Protein AF-A0A9D8UK33-F1 (afdb_monomer)

Sequence (96 aa):
MHNVRVQFTIPNVDKVANLDVYVNGEKRNLRFRVETFEWDDENGSSENLVSLLRYRILNYDSEWELYHIGTPYEGSIPVTFRHKNSGEDSDSVKEE

Solvent-accessible surface area (backbone atoms only — not comparable to full-atom values): 6138 Å² total; per-residue (Å²): 136,87,84,86,84,85,87,80,85,78,81,90,65,91,47,68,48,78,44,84,45,72,60,96,82,44,65,29,46,39,38,38,34,61,47,76,39,87,38,57,85,88,87,45,61,69,67,57,56,52,51,51,51,50,51,53,61,73,72,41,65,86,62,46,41,90,69,46,76,57,72,71,54,96,55,23,28,42,36,33,31,30,38,68,66,43,57,72,65,86,84,81,78,80,84,127

pLDDT: mean 77.83, std 13.84, range [39.41, 92.69]

Radius of gyration: 16.87 Å; Cα contacts (8 Å, |Δi|>4): 122; chains: 1; bounding box: 48×30×42 Å

Nearest PDB structures (foldseek):
  2vz6-assembly2_B  TM=4.211E-01  e=1.011E-01  Homo sapiens
  4yc6-assembly4_G  TM=3.624E-01  e=3.915E-01  Homo sapiens
  8btr-assembly1_Sb  TM=3.713E-01  e=7.054E-01  Giardia lamblia ATCC 50803
  4cfm-assembly2_C  TM=2.849E-01  e=4.954E-01  Homo sapiens
  4v7e-assembly1_BY  TM=3.020E-01  e=1.348E+00  Triticum aestivum

Mean predicted aligned error: 9.14 Å

Structure (mmCIF, N/CA/C/O backbone):
data_AF-A0A9D8UK33-F1
#
_entry.id   AF-A0A9D8UK33-F1
#
loop_
_atom_site.group_PDB
_atom_site.id
_atom_site.type_symbol
_atom_site.label_atom_id
_atom_site.label_alt_id
_atom_site.label_comp_id
_atom_site.label_asym_id
_atom_site.label_entity_id
_atom_site.label_seq_id
_atom_site.pdbx_PDB_ins_code
_atom_site.Cartn_x
_atom_site.Cartn_y
_atom_site.Cartn_z
_atom_site.occupancy
_atom_site.B_iso_or_equiv
_atom_site.auth_seq_id
_atom_site.auth_comp_id
_atom_site.auth_asym_id
_atom_site.auth_atom_id
_atom_site.pdbx_PDB_model_num
ATOM 1 N N . MET A 1 1 ? 7.125 5.408 26.141 1.00 49.19 1 MET A N 1
ATOM 2 C CA . MET A 1 1 ? 6.091 4.895 25.217 1.00 49.19 1 MET A CA 1
ATOM 3 C C . MET A 1 1 ? 6.657 3.669 24.528 1.00 49.19 1 MET A C 1
ATOM 5 O O . MET A 1 1 ? 7.720 3.779 23.934 1.00 49.19 1 MET A O 1
ATOM 9 N N . HIS A 1 2 ? 6.020 2.507 24.676 1.00 70.94 2 HIS A N 1
ATOM 10 C CA . HIS A 1 2 ? 6.432 1.295 23.966 1.00 70.94 2 HIS A CA 1
ATOM 11 C C . HIS A 1 2 ? 5.633 1.218 22.669 1.00 70.94 2 HIS A C 1
ATOM 13 O O . HIS A 1 2 ? 4.406 1.191 22.706 1.00 70.94 2 HIS A O 1
ATOM 19 N N . ASN A 1 3 ? 6.322 1.215 21.533 1.00 70.06 3 ASN A N 1
ATOM 20 C CA . ASN A 1 3 ? 5.676 1.056 20.238 1.00 70.06 3 ASN A CA 1
ATOM 21 C C . ASN A 1 3 ? 5.501 -0.440 19.970 1.00 70.06 3 ASN A C 1
ATOM 23 O O . AS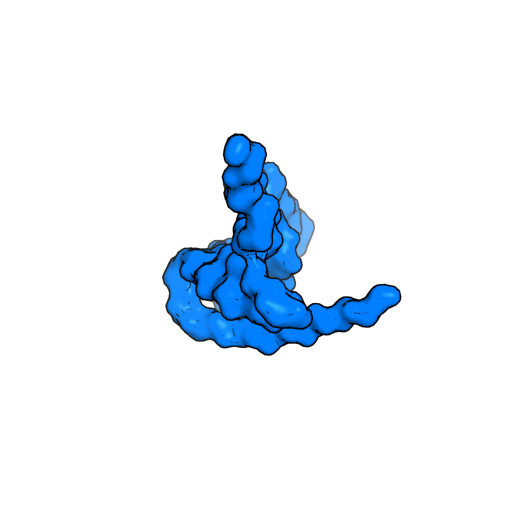N A 1 3 ? 6.484 -1.179 19.951 1.00 70.06 3 ASN A O 1
ATOM 27 N N . VAL A 1 4 ? 4.263 -0.884 19.753 1.00 68.81 4 VAL A N 1
ATOM 28 C CA . VAL A 1 4 ? 3.978 -2.249 19.297 1.00 68.81 4 VAL A CA 1
ATOM 29 C C . VAL A 1 4 ? 3.967 -2.237 17.773 1.00 68.81 4 VAL A C 1
ATOM 31 O O . VAL A 1 4 ? 3.183 -1.514 17.161 1.00 68.81 4 VAL A O 1
ATOM 34 N N . ARG A 1 5 ? 4.856 -3.016 17.151 1.00 70.81 5 ARG A N 1
ATOM 35 C CA . ARG A 1 5 ? 4.887 -3.204 15.697 1.00 70.81 5 ARG A CA 1
ATOM 36 C C . ARG A 1 5 ? 4.313 -4.576 15.371 1.00 70.81 5 ARG A C 1
ATOM 38 O O . ARG A 1 5 ? 4.894 -5.587 15.750 1.00 70.81 5 ARG A O 1
ATOM 45 N N . VAL A 1 6 ? 3.193 -4.595 14.658 1.00 71.69 6 VAL A N 1
AT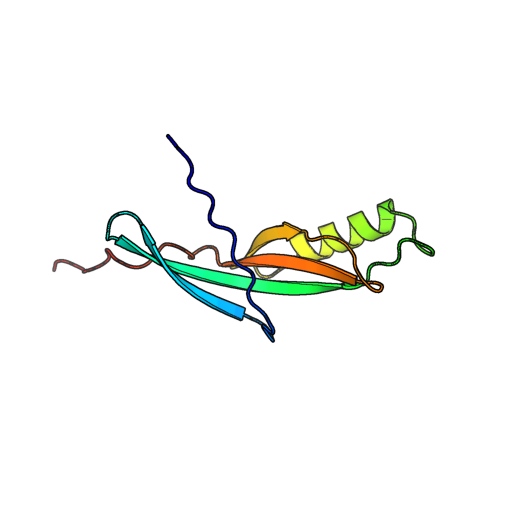OM 46 C CA . VAL A 1 6 ? 2.594 -5.820 14.121 1.00 71.69 6 VAL A CA 1
ATOM 47 C C . VAL A 1 6 ? 2.872 -5.848 12.624 1.00 71.69 6 VAL A C 1
ATOM 49 O O . VAL A 1 6 ? 2.509 -4.912 11.916 1.00 71.69 6 VAL A O 1
ATOM 52 N N . GLN A 1 7 ? 3.547 -6.896 12.154 1.00 71.81 7 GLN A N 1
ATOM 53 C CA . GLN A 1 7 ? 3.767 -7.141 10.732 1.00 71.81 7 GLN A CA 1
ATOM 54 C C . GLN A 1 7 ? 2.824 -8.253 10.282 1.00 71.81 7 GLN A C 1
ATOM 56 O O . GLN A 1 7 ? 2.773 -9.315 10.897 1.00 71.81 7 GLN A O 1
ATOM 61 N N . PHE A 1 8 ? 2.090 -8.008 9.207 1.00 72.50 8 PHE A N 1
ATOM 62 C CA . PHE A 1 8 ? 1.236 -8.995 8.566 1.00 72.50 8 PHE A CA 1
ATOM 63 C C . PHE A 1 8 ? 1.435 -8.898 7.057 1.00 72.50 8 PHE A C 1
ATOM 65 O O . PHE A 1 8 ? 1.584 -7.809 6.503 1.00 72.50 8 PHE A O 1
ATOM 72 N N . THR A 1 9 ? 1.453 -10.050 6.399 1.00 70.69 9 THR A N 1
ATOM 73 C CA . THR A 1 9 ? 1.483 -10.138 4.941 1.00 70.69 9 THR A CA 1
ATOM 74 C C . THR A 1 9 ? 0.050 -10.240 4.455 1.00 70.69 9 THR A C 1
ATOM 76 O O . THR A 1 9 ? -0.682 -11.120 4.906 1.00 70.69 9 THR A O 1
ATOM 79 N N . ILE A 1 10 ? -0.346 -9.365 3.533 1.00 69.12 10 ILE A N 1
ATOM 80 C CA . ILE A 1 10 ? -1.645 -9.468 2.868 1.00 69.12 10 ILE A CA 1
ATOM 81 C C . ILE A 1 10 ? -1.405 -10.061 1.475 1.00 69.12 10 ILE A C 1
ATOM 83 O O . ILE A 1 10 ? -0.890 -9.354 0.607 1.00 69.12 10 ILE A O 1
ATOM 87 N N . PRO A 1 11 ? -1.700 -11.353 1.252 1.00 63.84 11 PRO A N 1
ATOM 88 C CA . PRO A 1 11 ? -1.546 -11.948 -0.067 1.00 63.84 11 PRO A CA 1
ATOM 89 C C . PRO A 1 11 ? -2.629 -11.419 -1.018 1.00 63.84 11 PRO A C 1
ATOM 91 O O . PRO A 1 11 ? -3.783 -11.278 -0.621 1.00 63.84 11 PRO A O 1
ATOM 94 N N . ASN A 1 12 ? -2.261 -11.195 -2.283 1.00 63.62 12 ASN A N 1
ATOM 95 C CA . ASN A 1 12 ? -3.188 -10.929 -3.393 1.00 63.62 12 ASN A CA 1
ATOM 96 C C . ASN A 1 12 ? -4.106 -9.704 -3.200 1.00 63.62 12 ASN A C 1
ATOM 98 O O . ASN A 1 12 ? -5.323 -9.797 -3.353 1.00 63.62 12 ASN A O 1
ATOM 102 N N . VAL A 1 13 ? -3.540 -8.545 -2.854 1.00 67.50 13 VAL A N 1
ATOM 103 C CA . VAL A 1 13 ? -4.295 -7.282 -2.816 1.00 67.50 13 VAL A CA 1
ATOM 104 C C . VAL A 1 13 ? -4.261 -6.641 -4.196 1.00 67.50 13 VAL A C 1
ATOM 106 O O . VAL A 1 13 ? -3.226 -6.122 -4.598 1.00 67.50 13 VAL A O 1
ATOM 109 N N . ASP A 1 14 ? -5.399 -6.627 -4.890 1.00 66.38 14 ASP A N 1
ATOM 110 C CA . ASP A 1 14 ? -5.478 -6.020 -6.224 1.00 66.38 14 ASP A CA 1
ATOM 111 C C . ASP A 1 14 ? -5.222 -4.507 -6.197 1.00 66.38 14 ASP A C 1
ATOM 113 O O . ASP A 1 14 ? -4.667 -3.968 -7.151 1.00 66.38 14 ASP A O 1
ATOM 117 N N . LYS A 1 15 ? -5.654 -3.804 -5.132 1.00 74.31 15 LYS A N 1
ATOM 118 C CA . LYS A 1 15 ? -5.471 -2.344 -4.976 1.00 74.31 15 LYS A CA 1
ATOM 119 C C . LYS A 1 15 ? -5.344 -1.899 -3.518 1.00 74.31 15 LYS A C 1
ATOM 121 O O . LYS A 1 15 ? -4.305 -1.394 -3.110 1.00 74.31 15 LYS A O 1
ATOM 126 N N . VAL A 1 16 ? -6.399 -2.064 -2.719 1.00 85.38 16 VAL A N 1
ATOM 127 C CA . VAL A 1 16 ? -6.491 -1.509 -1.355 1.00 85.38 16 VAL A CA 1
ATOM 128 C C . VAL A 1 16 ? -6.844 -2.607 -0.360 1.00 85.38 16 VAL A C 1
ATOM 130 O O . VAL A 1 16 ? -7.742 -3.407 -0.609 1.00 85.38 16 VAL A O 1
ATOM 133 N N . ALA A 1 17 ? -6.172 -2.604 0.786 1.00 87.31 17 ALA A N 1
ATOM 134 C CA . ALA A 1 17 ? -6.489 -3.432 1.935 1.00 87.31 17 ALA A CA 1
ATOM 135 C C . ALA A 1 17 ? -7.020 -2.574 3.088 1.00 87.31 17 ALA A C 1
ATOM 137 O O . ALA A 1 17 ? -6.374 -1.613 3.509 1.00 87.31 17 ALA A O 1
ATOM 138 N N . ASN A 1 18 ? -8.180 -2.955 3.621 1.00 88.44 18 ASN A N 1
ATOM 139 C CA . ASN A 1 18 ? -8.768 -2.352 4.814 1.00 88.44 18 ASN A CA 1
ATOM 140 C C . ASN A 1 18 ? -8.602 -3.321 5.986 1.00 88.44 18 ASN A C 1
ATOM 142 O O . ASN A 1 18 ? -8.943 -4.497 5.864 1.00 88.44 18 ASN A O 1
ATOM 146 N N . LEU 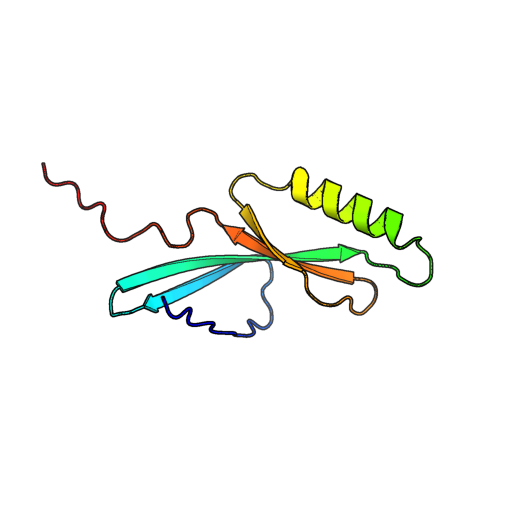A 1 19 ? -8.089 -2.831 7.109 1.00 87.06 19 LEU A N 1
ATOM 147 C CA . LEU A 1 19 ? -7.880 -3.608 8.321 1.00 87.06 19 LEU A CA 1
ATOM 148 C C . LEU A 1 19 ? -8.577 -2.946 9.496 1.00 87.06 19 LEU A C 1
ATOM 150 O O . LEU A 1 19 ? -8.341 -1.779 9.794 1.00 87.06 19 LEU A O 1
ATOM 154 N N . ASP A 1 20 ? -9.373 -3.736 10.202 1.00 90.31 20 ASP A N 1
ATOM 155 C CA . ASP A 1 20 ? -9.902 -3.375 11.506 1.00 90.31 20 ASP A CA 1
ATOM 156 C C . ASP A 1 20 ? -9.005 -3.990 12.578 1.00 90.31 20 ASP A C 1
ATOM 158 O O . ASP A 1 20 ? -8.900 -5.213 12.689 1.00 90.31 20 ASP A O 1
ATOM 162 N N . VAL A 1 21 ? -8.345 -3.143 13.365 1.00 87.38 21 VAL A N 1
ATOM 163 C CA . VAL A 1 21 ? -7.498 -3.577 14.480 1.00 87.38 21 VAL A CA 1
ATOM 164 C C . VAL A 1 21 ? -8.049 -3.043 15.792 1.00 87.38 21 VAL A C 1
ATOM 166 O O . VAL A 1 21 ? -8.566 -1.932 15.851 1.00 87.38 21 VAL A O 1
ATOM 169 N N . TYR A 1 22 ? -7.923 -3.831 16.855 1.00 89.12 22 TYR A N 1
ATOM 170 C CA . TYR A 1 22 ? -8.293 -3.415 18.203 1.00 89.12 22 TYR A CA 1
ATOM 171 C C . TYR A 1 22 ? -7.023 -3.199 19.016 1.00 89.12 22 TYR A C 1
ATOM 173 O O . TYR A 1 22 ? -6.252 -4.135 19.233 1.00 89.12 22 TYR A O 1
ATOM 181 N N . VAL A 1 23 ? -6.800 -1.967 19.466 1.00 86.12 23 VAL A N 1
ATOM 182 C CA . VAL A 1 23 ? -5.660 -1.600 20.312 1.00 86.12 23 VAL A CA 1
ATOM 183 C C . VAL A 1 23 ? -6.220 -1.117 21.640 1.00 86.12 23 VAL A C 1
ATOM 185 O O . VAL A 1 23 ? -6.934 -0.126 21.687 1.00 86.12 23 VAL A O 1
ATOM 188 N N . ASN A 1 24 ? -5.935 -1.844 22.724 1.00 87.88 24 ASN A N 1
ATOM 189 C CA . ASN A 1 24 ? -6.481 -1.562 24.060 1.00 87.88 24 ASN A CA 1
ATOM 190 C C . ASN A 1 24 ? -8.023 -1.492 24.105 1.00 87.88 24 ASN A C 1
ATOM 192 O O . ASN A 1 24 ? -8.590 -0.705 24.855 1.00 87.88 24 ASN A O 1
ATOM 196 N N . GLY A 1 25 ? -8.702 -2.311 23.295 1.00 88.69 25 GLY A N 1
ATOM 197 C CA . GLY A 1 25 ? -10.167 -2.332 23.196 1.00 88.69 25 GLY A CA 1
ATOM 198 C C . GLY A 1 25 ? -10.762 -1.261 22.276 1.00 88.69 25 GLY A C 1
ATOM 199 O O . GLY A 1 25 ? -11.933 -1.362 21.927 1.00 88.69 25 GLY A O 1
ATOM 200 N N . GLU A 1 26 ? -9.965 -0.296 21.817 1.00 88.38 26 GLU A N 1
ATOM 201 C CA . GLU A 1 26 ? -10.392 0.719 20.857 1.00 88.38 26 GLU A CA 1
ATOM 202 C C . GLU A 1 26 ? -10.223 0.205 19.424 1.00 88.38 26 GLU A C 1
ATOM 204 O O . GLU A 1 26 ? -9.155 -0.299 19.051 1.00 88.38 26 GLU A O 1
ATOM 209 N N . LYS A 1 27 ? -11.279 0.326 18.613 1.00 88.75 27 LYS A N 1
ATOM 210 C CA . LYS A 1 27 ? -11.241 -0.053 17.200 1.00 88.75 27 LYS A CA 1
ATOM 211 C C . LYS A 1 27 ? -10.519 1.033 16.405 1.00 88.75 27 LYS A C 1
ATOM 213 O O . LYS A 1 27 ? -10.832 2.209 16.518 1.00 88.75 27 LYS A O 1
ATOM 218 N N . ARG A 1 28 ? -9.583 0.637 15.550 1.00 88.56 28 ARG A N 1
ATOM 219 C CA . ARG A 1 28 ? -8.920 1.511 14.581 1.00 88.56 28 ARG A CA 1
ATOM 220 C C . ARG A 1 28 ? -9.082 0.910 13.193 1.00 88.56 28 ARG A C 1
ATOM 222 O O . ARG A 1 28 ? -8.760 -0.261 12.986 1.00 88.56 28 ARG A O 1
ATOM 229 N N . ASN A 1 29 ? -9.561 1.711 12.247 1.00 90.56 29 ASN A N 1
ATOM 230 C CA . ASN A 1 29 ? -9.603 1.329 10.841 1.00 90.56 29 ASN A CA 1
ATOM 231 C C . ASN A 1 29 ? -8.330 1.818 10.143 1.00 90.56 29 ASN A C 1
ATOM 233 O O . ASN A 1 29 ? -8.009 3.005 10.174 1.00 90.56 29 ASN A O 1
ATOM 237 N N . LEU A 1 30 ? -7.590 0.899 9.536 1.00 89.38 30 LEU A N 1
ATOM 238 C CA . LEU A 1 30 ? -6.370 1.185 8.795 1.00 89.38 30 LEU A CA 1
ATOM 239 C C . LEU A 1 30 ? -6.572 0.838 7.326 1.00 89.38 30 LEU A C 1
ATOM 241 O O . LEU A 1 30 ? -7.039 -0.254 7.005 1.00 89.38 30 LEU A O 1
ATOM 245 N N . ARG A 1 31 ? -6.179 1.740 6.426 1.00 91.12 31 ARG A N 1
ATOM 246 C CA . ARG A 1 31 ? -6.285 1.519 4.982 1.00 91.12 31 ARG A CA 1
ATOM 247 C C . ARG A 1 31 ? -4.923 1.634 4.333 1.00 91.12 31 ARG A C 1
ATOM 249 O O . ARG A 1 31 ? -4.262 2.668 4.434 1.00 91.12 31 ARG A O 1
ATOM 256 N N . PHE A 1 32 ? -4.529 0.572 3.647 1.00 90.25 32 PHE A N 1
ATOM 257 C CA . PHE A 1 32 ? -3.259 0.475 2.945 1.00 90.25 32 PHE A CA 1
ATOM 258 C C . PHE A 1 32 ? -3.483 0.224 1.466 1.00 90.25 32 PHE A C 1
ATOM 260 O O . PHE A 1 32 ? -4.439 -0.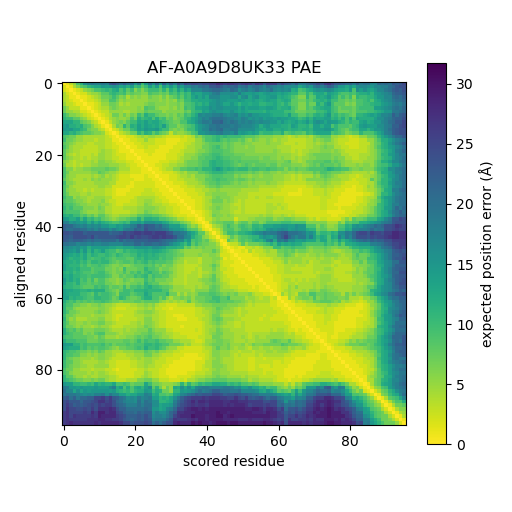436 1.067 1.00 90.25 32 PHE A O 1
ATOM 267 N N . ARG A 1 33 ? -2.572 0.735 0.653 1.00 88.81 33 ARG A N 1
ATOM 268 C CA . ARG A 1 33 ? -2.570 0.561 -0.790 1.00 88.81 33 ARG A CA 1
ATOM 269 C C . ARG A 1 33 ? -1.166 0.219 -1.234 1.00 88.81 33 ARG A C 1
ATOM 271 O O . ARG A 1 33 ? -0.227 0.898 -0.827 1.00 88.81 33 ARG A O 1
ATOM 278 N N . VAL A 1 34 ? -1.028 -0.829 -2.031 1.00 87.75 34 VAL A N 1
ATOM 279 C CA . VAL A 1 34 ? 0.265 -1.242 -2.577 1.00 87.75 34 VAL A CA 1
ATOM 280 C C . VAL A 1 34 ? 0.271 -0.901 -4.056 1.00 87.75 34 VAL A C 1
ATOM 282 O O . VAL A 1 34 ? -0.633 -1.294 -4.783 1.00 87.75 34 VAL A O 1
ATOM 285 N N . GLU A 1 35 ? 1.280 -0.153 -4.480 1.00 86.19 35 GLU A N 1
ATOM 286 C CA . GLU A 1 35 ? 1.523 0.179 -5.879 1.00 86.19 35 GLU A CA 1
ATOM 287 C C . GLU A 1 35 ? 2.904 -0.360 -6.264 1.00 86.19 35 GLU A C 1
ATOM 289 O O . GLU A 1 35 ? 3.874 -0.211 -5.515 1.00 86.19 35 GLU A O 1
ATOM 294 N N . THR A 1 36 ? 3.001 -1.007 -7.421 1.00 85.75 36 THR A N 1
ATOM 295 C CA . THR A 1 36 ? 4.266 -1.505 -7.972 1.00 85.75 36 THR A CA 1
ATOM 296 C C . THR A 1 36 ? 4.800 -0.517 -8.994 1.00 85.75 36 THR A C 1
ATOM 298 O O . THR A 1 36 ? 4.097 -0.147 -9.934 1.00 85.75 36 THR A O 1
ATOM 301 N N . PHE A 1 37 ? 6.052 -0.112 -8.826 1.00 84.38 37 PHE A N 1
ATOM 302 C CA . PHE A 1 37 ? 6.754 0.760 -9.761 1.00 84.38 37 PHE A CA 1
ATOM 303 C C . PHE A 1 37 ? 7.810 -0.042 -10.510 1.00 84.38 37 PHE A C 1
ATOM 305 O O . PHE A 1 37 ? 8.413 -0.939 -9.930 1.00 84.38 37 PHE A O 1
ATOM 312 N N . GLU A 1 38 ? 8.047 0.283 -11.778 1.00 83.38 38 GLU A N 1
ATOM 313 C CA . GLU A 1 38 ? 9.160 -0.296 -12.536 1.00 83.38 38 GLU A CA 1
ATOM 314 C C . GLU A 1 38 ? 10.493 0.012 -11.841 1.00 83.38 38 GLU A C 1
ATOM 316 O O . GLU A 1 38 ? 10.725 1.127 -11.358 1.00 83.38 38 GLU A O 1
ATOM 321 N N . TRP A 1 39 ? 11.359 -0.995 -11.776 1.00 83.38 39 TRP A N 1
ATOM 322 C CA . TRP A 1 39 ? 12.661 -0.925 -11.135 1.00 83.38 39 TRP A CA 1
ATOM 323 C C . TRP A 1 39 ? 13.668 -1.777 -11.901 1.00 83.38 39 TRP A C 1
ATOM 325 O O . TRP A 1 39 ? 13.586 -2.997 -11.872 1.00 83.38 39 TRP A O 1
ATOM 335 N N . ASP A 1 40 ? 14.640 -1.141 -12.545 1.00 77.44 40 ASP A N 1
ATOM 336 C CA . ASP A 1 40 ? 15.677 -1.830 -13.315 1.00 77.44 40 ASP A CA 1
ATOM 337 C C . ASP A 1 40 ? 17.057 -1.472 -12.757 1.00 77.44 40 ASP A C 1
ATOM 339 O O . ASP A 1 40 ? 17.590 -0.393 -13.029 1.00 77.44 40 ASP A O 1
ATOM 343 N N . ASP A 1 41 ? 17.608 -2.357 -11.927 1.00 67.88 41 ASP A N 1
ATOM 344 C CA . ASP A 1 41 ? 18.923 -2.183 -11.313 1.00 67.88 41 ASP A CA 1
ATOM 345 C C . ASP A 1 41 ? 20.091 -2.484 -12.266 1.00 67.88 41 ASP A C 1
ATOM 347 O O . ASP A 1 41 ? 21.219 -2.088 -11.965 1.00 67.88 41 ASP A O 1
ATOM 351 N N . GLU A 1 42 ? 19.835 -3.111 -13.419 1.00 66.00 42 GLU A N 1
ATOM 352 C CA . GLU A 1 42 ? 20.863 -3.471 -14.400 1.00 66.00 42 GLU A CA 1
ATOM 353 C C . GLU A 1 42 ? 21.021 -2.428 -15.522 1.00 66.00 42 GLU A C 1
ATOM 355 O O . GLU A 1 42 ? 22.136 -2.231 -16.008 1.00 66.00 42 GLU A O 1
ATOM 360 N N . ASN A 1 43 ? 19.957 -1.707 -15.908 1.00 58.53 43 ASN A N 1
ATOM 361 C CA . ASN A 1 43 ? 19.986 -0.753 -17.034 1.00 58.53 43 ASN A CA 1
ATOM 362 C C . ASN A 1 43 ? 19.780 0.727 -16.649 1.00 58.53 43 ASN A C 1
ATOM 364 O O . ASN A 1 43 ? 19.816 1.601 -17.523 1.00 58.53 43 ASN A O 1
ATOM 368 N N . GLY A 1 44 ? 19.580 1.047 -15.365 1.00 59.94 44 GLY A N 1
ATOM 369 C CA . GLY A 1 44 ? 19.363 2.413 -14.876 1.00 59.94 44 GLY A CA 1
ATOM 370 C C . GLY A 1 44 ? 20.382 2.861 -13.824 1.00 59.94 44 GLY A C 1
ATOM 371 O O . GLY A 1 44 ? 20.751 2.105 -12.933 1.00 59.94 44 GLY A O 1
ATOM 372 N N . SER A 1 45 ? 20.809 4.133 -13.859 1.00 66.12 45 SER A N 1
ATOM 373 C CA . SER A 1 45 ? 21.474 4.725 -12.686 1.00 66.12 45 SER A CA 1
ATOM 374 C C . SER A 1 45 ? 20.483 4.736 -11.522 1.00 66.12 45 SER A C 1
ATOM 376 O O . SER A 1 45 ? 19.367 5.251 -11.662 1.00 66.12 45 SER A O 1
ATOM 378 N N . SER A 1 46 ? 20.897 4.220 -10.366 1.00 69.19 46 SER A N 1
ATOM 379 C CA . SER A 1 46 ? 20.112 4.237 -9.128 1.00 69.19 46 SER A CA 1
ATOM 380 C C . SER A 1 46 ? 19.582 5.639 -8.787 1.00 69.19 46 SER A C 1
ATOM 382 O O . SER A 1 46 ? 18.485 5.773 -8.246 1.00 69.19 46 SER A O 1
ATOM 384 N N . GLU A 1 47 ? 20.288 6.701 -9.187 1.00 74.38 47 GLU A N 1
ATOM 385 C CA . GLU A 1 47 ? 19.851 8.092 -9.023 1.00 74.38 47 GLU A CA 1
ATOM 386 C C . GLU A 1 47 ? 18.597 8.446 -9.838 1.00 74.38 47 GLU A C 1
ATOM 388 O O . GLU A 1 47 ? 17.721 9.166 -9.346 1.00 74.38 47 GLU A O 1
ATOM 393 N N . ASN A 1 48 ? 18.469 7.924 -11.061 1.00 74.12 48 ASN A N 1
ATOM 394 C CA . ASN A 1 48 ? 17.307 8.168 -11.918 1.00 74.12 48 ASN A CA 1
ATOM 395 C C . ASN A 1 48 ? 16.064 7.469 -11.365 1.00 74.12 48 ASN A C 1
ATOM 397 O O . ASN A 1 48 ? 14.998 8.080 -11.290 1.00 74.12 48 ASN A O 1
ATOM 401 N N . LEU A 1 49 ? 16.212 6.224 -10.908 1.00 74.31 49 LEU A N 1
ATOM 402 C CA . LEU A 1 49 ? 15.122 5.462 -10.294 1.00 74.31 49 LEU A CA 1
ATOM 403 C C . LEU A 1 49 ? 14.634 6.121 -9.004 1.00 74.31 49 LEU A C 1
ATOM 405 O O . LEU A 1 49 ? 13.434 6.302 -8.798 1.00 74.31 49 LEU A O 1
ATOM 409 N N . VAL A 1 50 ? 15.569 6.560 -8.158 1.00 81.12 50 VAL A N 1
ATOM 410 C CA . VAL A 1 50 ? 15.247 7.302 -6.935 1.00 81.12 50 VAL A CA 1
ATOM 411 C C . VAL A 1 50 ? 14.531 8.614 -7.263 1.00 81.12 50 VAL A C 1
ATOM 413 O O . VAL A 1 50 ? 13.574 8.980 -6.578 1.00 81.12 50 VAL A O 1
ATOM 416 N N . SER A 1 51 ? 14.952 9.322 -8.311 1.00 82.75 51 SER A N 1
ATOM 417 C CA . SER A 1 51 ? 14.306 10.567 -8.743 1.00 82.75 51 SER A CA 1
ATOM 418 C C . SER A 1 51 ? 12.886 10.329 -9.263 1.00 82.75 51 SER A C 1
ATOM 420 O O . SER A 1 51 ? 11.975 11.075 -8.900 1.00 82.75 51 SER A O 1
ATOM 422 N N . LEU A 1 52 ? 12.669 9.260 -10.035 1.00 79.94 52 LEU A N 1
ATOM 423 C CA . LEU A 1 52 ? 11.349 8.860 -10.524 1.00 79.94 52 LEU A CA 1
ATOM 424 C C . LEU A 1 52 ? 10.410 8.485 -9.372 1.00 79.94 52 LEU A C 1
ATOM 426 O O . LEU A 1 52 ? 9.289 8.992 -9.311 1.00 79.94 52 LEU A O 1
ATOM 430 N N . LEU A 1 53 ? 10.870 7.649 -8.435 1.00 83.06 53 LEU A N 1
ATOM 431 C CA . LEU A 1 53 ? 10.096 7.280 -7.247 1.00 83.06 53 LEU A CA 1
ATOM 432 C C . LEU A 1 53 ? 9.737 8.511 -6.415 1.00 83.06 53 LEU A C 1
ATOM 434 O O . LEU A 1 53 ? 8.573 8.690 -6.066 1.00 83.06 53 LEU A O 1
ATOM 438 N N . ARG A 1 54 ? 10.703 9.401 -6.143 1.00 85.44 54 ARG A N 1
ATOM 439 C CA . ARG A 1 54 ? 10.445 10.664 -5.430 1.00 85.44 54 ARG A CA 1
ATOM 440 C C . ARG A 1 54 ? 9.387 11.498 -6.138 1.00 85.44 54 ARG A C 1
ATOM 442 O O . ARG A 1 54 ? 8.461 11.962 -5.484 1.00 85.44 54 ARG A O 1
ATOM 449 N N . TYR A 1 55 ? 9.497 11.668 -7.455 1.00 85.31 55 TYR A N 1
ATOM 450 C CA . TYR A 1 55 ? 8.510 12.410 -8.235 1.00 85.31 55 TYR A CA 1
ATOM 451 C C . TYR A 1 55 ? 7.117 11.778 -8.130 1.00 85.31 55 TYR A C 1
ATOM 453 O O . TYR A 1 55 ? 6.145 12.481 -7.864 1.00 85.31 55 TYR A O 1
ATOM 461 N N . ARG A 1 56 ? 7.008 10.454 -8.283 1.00 81.88 56 ARG A N 1
ATOM 462 C CA . ARG A 1 56 ? 5.729 9.735 -8.180 1.00 81.88 56 ARG A CA 1
ATOM 463 C C . ARG A 1 56 ? 5.110 9.845 -6.790 1.00 81.88 56 ARG A C 1
ATOM 465 O O . ARG A 1 56 ? 3.910 10.056 -6.704 1.00 81.88 56 ARG A O 1
ATOM 472 N N . ILE A 1 57 ? 5.918 9.748 -5.734 1.00 85.25 57 ILE A N 1
ATOM 473 C CA . ILE A 1 57 ? 5.470 9.875 -4.341 1.00 85.25 57 ILE A CA 1
ATOM 474 C C . ILE A 1 57 ? 5.019 11.310 -4.038 1.00 85.25 57 ILE A C 1
ATOM 476 O O . ILE A 1 57 ? 3.974 11.500 -3.427 1.00 85.25 57 ILE A O 1
ATOM 480 N N . LEU A 1 58 ? 5.775 12.324 -4.472 1.00 84.69 58 LEU A N 1
ATOM 481 C CA . LEU A 1 58 ? 5.451 13.735 -4.215 1.00 84.69 58 LEU A CA 1
ATOM 482 C C . LEU A 1 58 ? 4.185 14.202 -4.938 1.00 84.69 58 LEU A C 1
ATOM 484 O O . LEU A 1 58 ? 3.477 15.061 -4.425 1.00 84.69 58 LEU A O 1
ATOM 488 N N . ASN A 1 59 ? 3.914 13.648 -6.119 1.00 83.12 59 ASN A N 1
ATOM 489 C CA . ASN A 1 59 ? 2.714 13.946 -6.903 1.00 83.12 59 ASN A CA 1
ATOM 490 C C . ASN A 1 59 ? 1.602 12.911 -6.686 1.00 83.12 59 ASN A C 1
ATOM 492 O O . ASN A 1 59 ? 0.655 12.853 -7.472 1.00 83.12 59 ASN A O 1
ATOM 496 N N . TYR A 1 60 ? 1.738 12.054 -5.673 1.00 83.31 60 TYR A N 1
ATOM 497 C CA . TYR A 1 60 ? 0.724 11.063 -5.359 1.00 83.31 60 TYR A CA 1
ATOM 498 C C . TYR A 1 60 ? -0.519 11.718 -4.741 1.00 83.31 60 TYR A C 1
ATOM 500 O O . TYR A 1 60 ? -0.490 12.873 -4.315 1.00 83.31 60 TYR A O 1
ATOM 508 N N . ASP A 1 61 ? -1.616 10.962 -4.703 1.00 83.25 61 ASP A N 1
ATOM 509 C CA . ASP A 1 61 ? -2.884 11.367 -4.095 1.00 83.25 61 ASP A CA 1
ATOM 510 C C . ASP A 1 61 ? -2.668 11.909 -2.671 1.00 83.25 61 ASP A C 1
ATOM 512 O O . ASP A 1 61 ? -2.060 11.248 -1.824 1.00 83.25 61 ASP A O 1
ATOM 516 N N . SER A 1 62 ? -3.172 13.119 -2.414 1.00 86.12 62 SER A N 1
ATOM 517 C CA . SER A 1 62 ? -2.971 13.841 -1.160 1.00 86.12 62 SER A CA 1
ATOM 518 C C . SER A 1 62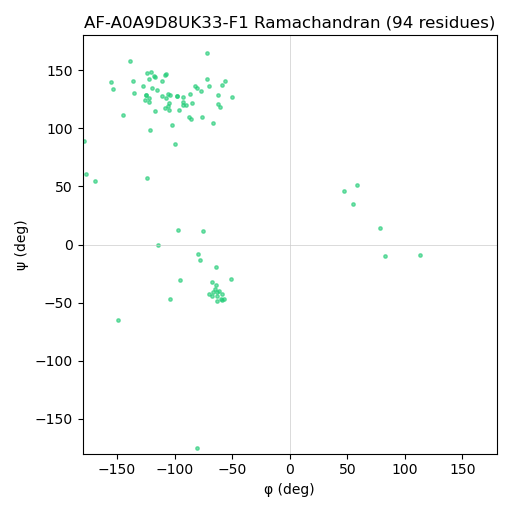 ? -3.593 13.154 0.049 1.00 86.12 62 SER A C 1
ATOM 520 O O . SER A 1 62 ? -3.184 13.461 1.165 1.00 86.12 62 SER A O 1
ATOM 522 N N . GLU A 1 63 ? -4.543 12.241 -0.135 1.00 91.50 63 GLU A N 1
ATOM 523 C CA . GLU A 1 63 ? -5.168 11.483 0.953 1.00 91.50 63 GLU A CA 1
ATOM 524 C C . GLU A 1 63 ? -4.301 10.312 1.430 1.00 91.50 63 GLU A C 1
ATOM 526 O O . GLU A 1 63 ? -4.590 9.682 2.450 1.00 91.50 63 GLU A O 1
ATOM 531 N N . TRP A 1 64 ? -3.212 10.023 0.718 1.00 91.00 64 TRP A N 1
ATOM 532 C CA . TRP A 1 64 ? -2.321 8.909 0.988 1.00 91.00 64 TRP A CA 1
ATOM 533 C C . TRP A 1 64 ? -0.923 9.407 1.346 1.00 91.00 64 TRP A C 1
ATOM 535 O O . TRP A 1 64 ? -0.417 10.392 0.817 1.00 91.00 64 TRP A O 1
ATOM 545 N N . GLU A 1 65 ? -0.275 8.709 2.267 1.00 90.56 65 GLU A N 1
ATOM 546 C CA . GLU A 1 65 ? 1.089 8.987 2.699 1.00 90.56 65 GLU A CA 1
ATOM 547 C C . GLU A 1 65 ? 1.972 7.754 2.519 1.00 90.56 65 GLU A C 1
ATOM 549 O O . GLU A 1 65 ? 1.515 6.613 2.639 1.00 90.56 65 GLU A O 1
ATOM 554 N N . LEU A 1 66 ? 3.253 7.980 2.223 1.00 90.19 66 LEU A N 1
ATOM 555 C CA . LEU A 1 66 ? 4.229 6.905 2.113 1.00 90.19 66 LEU A CA 1
ATOM 556 C C . LEU A 1 66 ? 4.359 6.183 3.458 1.00 90.19 66 LEU A C 1
ATOM 558 O O . LEU A 1 66 ? 4.748 6.785 4.457 1.00 90.19 66 LEU A O 1
ATOM 562 N N . TYR A 1 67 ? 4.084 4.881 3.461 1.00 88.00 67 TYR A N 1
ATOM 563 C CA . TYR A 1 67 ? 4.195 4.041 4.650 1.00 88.00 67 TYR A CA 1
ATOM 564 C C . TYR A 1 67 ? 5.448 3.165 4.615 1.00 88.00 67 TYR A C 1
ATOM 566 O O . TYR A 1 67 ? 6.184 3.083 5.598 1.00 88.00 67 TYR A O 1
ATOM 574 N N . HIS A 1 68 ? 5.705 2.505 3.484 1.00 87.81 68 HIS A N 1
ATOM 575 C CA . HIS A 1 68 ? 6.826 1.580 3.347 1.00 87.81 68 HIS A CA 1
ATOM 576 C C . HIS A 1 68 ? 7.267 1.444 1.887 1.00 87.81 68 HIS A C 1
ATOM 578 O O . HIS A 1 68 ? 6.430 1.366 0.995 1.00 87.81 68 HIS A O 1
ATOM 584 N N . ILE A 1 69 ? 8.577 1.379 1.650 1.00 88.31 69 ILE A N 1
ATOM 585 C CA . ILE A 1 69 ? 9.159 0.967 0.368 1.00 88.31 69 ILE A CA 1
ATOM 586 C C . ILE A 1 69 ? 9.706 -0.440 0.578 1.00 88.31 69 ILE A C 1
ATOM 588 O O . ILE A 1 69 ? 10.552 -0.638 1.453 1.00 88.31 69 ILE A O 1
ATOM 592 N N . GLY A 1 70 ? 9.184 -1.400 -0.178 1.00 85.62 70 GLY A N 1
ATOM 593 C CA . GLY A 1 70 ? 9.622 -2.785 -0.105 1.00 85.62 70 GLY A CA 1
ATOM 594 C C . GLY A 1 70 ? 10.902 -3.038 -0.894 1.00 85.62 70 GLY A C 1
ATOM 595 O O . GLY A 1 70 ? 11.541 -2.128 -1.423 1.00 85.62 70 GLY A O 1
ATOM 596 N N . THR A 1 71 ? 11.290 -4.305 -0.954 1.00 86.44 71 THR A N 1
ATOM 597 C CA . THR A 1 71 ? 12.476 -4.737 -1.693 1.00 86.44 71 THR A CA 1
ATOM 598 C C . THR A 1 71 ? 12.143 -4.890 -3.177 1.00 86.44 71 THR A C 1
ATOM 600 O O . THR A 1 71 ? 11.094 -5.461 -3.487 1.00 86.44 71 THR A O 1
ATOM 603 N N . PRO A 1 72 ? 13.012 -4.419 -4.088 1.00 87.06 72 PRO A N 1
ATOM 604 C CA . PRO A 1 72 ? 12.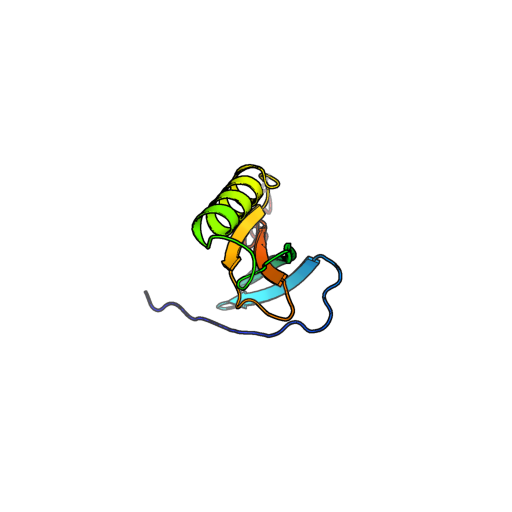865 -4.709 -5.503 1.00 87.06 72 PRO A CA 1
ATOM 605 C C . PRO A 1 72 ? 12.811 -6.211 -5.796 1.00 87.06 72 PRO A C 1
ATOM 607 O O . PRO A 1 72 ? 13.530 -6.999 -5.180 1.00 87.06 72 PRO A O 1
ATOM 610 N N . TYR A 1 73 ? 11.959 -6.597 -6.737 1.00 84.31 73 TYR A N 1
ATOM 611 C CA . TYR A 1 73 ? 11.755 -7.970 -7.172 1.00 84.31 73 TYR A CA 1
ATOM 612 C C . TYR A 1 73 ? 11.242 -7.999 -8.620 1.00 84.31 73 TYR A C 1
ATOM 614 O O . TYR A 1 73 ? 10.341 -7.237 -8.972 1.00 84.31 73 TYR A O 1
ATOM 622 N N . GLU A 1 74 ? 11.825 -8.871 -9.452 1.00 87.00 74 GLU A N 1
ATOM 623 C CA . GLU A 1 74 ? 11.433 -9.097 -10.859 1.00 87.00 74 GLU A CA 1
ATOM 624 C C . GLU A 1 74 ? 11.227 -7.807 -11.681 1.00 87.00 74 GLU A C 1
ATOM 626 O O . GLU A 1 74 ? 10.238 -7.651 -12.393 1.00 87.00 74 GLU A O 1
ATOM 631 N N . GLY A 1 75 ? 12.150 -6.849 -11.582 1.00 85.31 75 GLY A N 1
ATOM 632 C CA . GLY A 1 75 ? 12.056 -5.612 -12.365 1.00 85.31 75 GLY A CA 1
ATOM 633 C C . GLY A 1 75 ? 11.060 -4.582 -11.811 1.00 85.31 75 GLY A C 1
ATOM 634 O O . GLY A 1 75 ? 10.670 -3.644 -12.508 1.00 85.31 75 GLY A O 1
ATOM 635 N N . SER A 1 76 ? 10.603 -4.752 -10.569 1.00 85.69 76 SER A N 1
ATOM 636 C CA . SER A 1 76 ? 9.663 -3.840 -9.921 1.00 85.69 76 SER A CA 1
ATOM 637 C C . SER A 1 76 ? 10.017 -3.584 -8.461 1.00 85.69 76 SER A C 1
ATOM 639 O O . SER A 1 76 ? 10.710 -4.374 -7.830 1.00 85.69 76 SER A O 1
ATOM 641 N N . ILE A 1 77 ? 9.539 -2.477 -7.900 1.00 87.38 77 ILE A N 1
ATOM 642 C CA . ILE A 1 77 ? 9.636 -2.165 -6.477 1.00 87.38 77 ILE A CA 1
ATOM 643 C C . ILE A 1 77 ? 8.237 -1.862 -5.927 1.00 87.38 77 ILE A C 1
ATOM 645 O O . ILE A 1 77 ? 7.539 -0.984 -6.447 1.00 87.38 77 ILE A O 1
ATOM 649 N N . PRO A 1 78 ? 7.788 -2.574 -4.882 1.00 88.44 78 PRO A N 1
ATOM 650 C CA . PRO A 1 78 ? 6.507 -2.295 -4.258 1.00 88.44 78 PRO A CA 1
ATOM 651 C C . PRO A 1 78 ? 6.630 -1.114 -3.292 1.00 88.44 78 PRO A C 1
ATOM 653 O O . PRO A 1 78 ? 7.532 -1.053 -2.454 1.00 88.44 78 PRO A O 1
ATOM 656 N N . VAL A 1 79 ? 5.675 -0.195 -3.358 1.00 88.81 79 VAL A N 1
ATOM 657 C CA . VAL A 1 79 ? 5.539 0.923 -2.426 1.00 88.81 79 VAL A CA 1
ATOM 658 C C . VAL A 1 79 ? 4.162 0.853 -1.786 1.00 88.81 79 VAL A C 1
ATOM 660 O O . VAL A 1 79 ? 3.133 0.787 -2.452 1.00 88.81 79 VAL A O 1
ATOM 663 N N . THR A 1 80 ? 4.151 0.854 -0.460 1.00 88.44 80 THR A N 1
ATOM 664 C CA . THR A 1 80 ? 2.941 0.858 0.352 1.00 88.44 80 THR A CA 1
ATOM 665 C C . THR A 1 80 ? 2.635 2.275 0.801 1.00 88.44 80 THR A C 1
ATOM 667 O O . THR A 1 80 ? 3.465 2.940 1.428 1.00 88.44 80 THR A O 1
ATOM 670 N N . PHE A 1 81 ? 1.408 2.696 0.544 1.00 90.69 81 PHE A N 1
ATOM 671 C CA . PHE A 1 81 ? 0.826 3.926 1.041 1.00 90.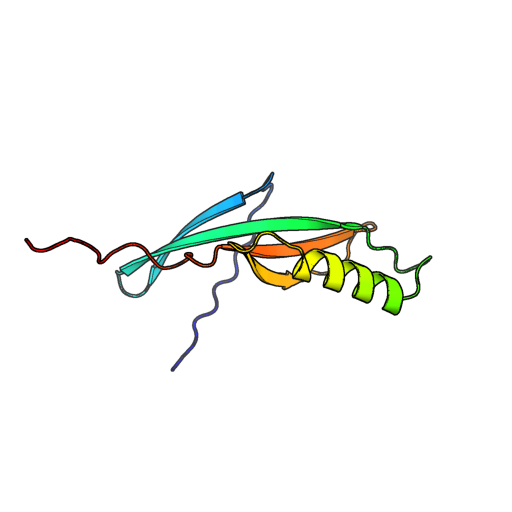69 81 PHE A CA 1
ATOM 672 C C . PHE A 1 81 ? -0.210 3.615 2.118 1.00 90.69 81 PHE A C 1
ATOM 674 O O . PHE A 1 81 ? -0.909 2.602 2.049 1.00 90.69 81 PHE A O 1
ATOM 681 N N . ARG A 1 82 ? -0.331 4.498 3.105 1.00 91.19 82 ARG A N 1
ATOM 682 C CA . ARG A 1 82 ? -1.393 4.476 4.115 1.00 91.19 82 ARG A CA 1
ATOM 683 C C . ARG A 1 82 ? -2.312 5.668 3.887 1.00 91.19 82 ARG A C 1
ATOM 685 O O . ARG A 1 82 ? -1.838 6.750 3.566 1.00 91.19 82 ARG A O 1
ATOM 692 N N . HIS A 1 83 ? -3.615 5.487 4.046 1.00 92.69 83 HIS A N 1
ATOM 693 C CA . HIS A 1 83 ? -4.550 6.610 3.997 1.00 92.69 83 HIS A CA 1
ATOM 694 C C . HIS A 1 83 ? -4.374 7.490 5.244 1.00 92.69 83 HIS A C 1
ATOM 696 O O . HIS A 1 83 ? -4.305 6.943 6.343 1.00 92.69 83 HIS A O 1
ATOM 702 N N . LYS A 1 84 ? -4.366 8.819 5.119 1.00 89.38 84 LYS A N 1
ATOM 703 C CA . LYS A 1 84 ? -4.116 9.749 6.239 1.00 89.38 84 LYS A CA 1
ATOM 704 C C . LYS A 1 84 ? -5.108 9.595 7.395 1.00 89.38 84 LYS A C 1
ATOM 706 O O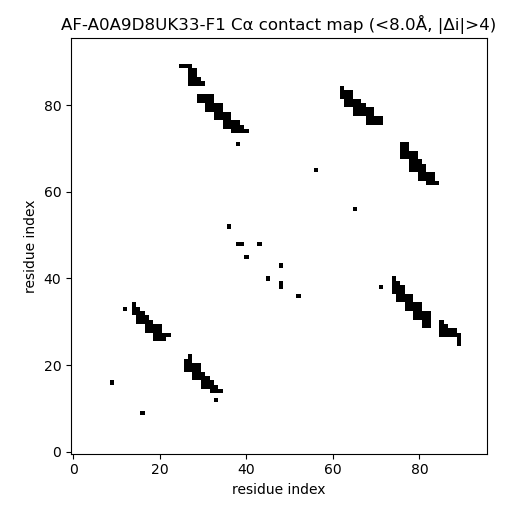 . LYS A 1 84 ? -4.685 9.477 8.535 1.00 89.38 84 LYS A O 1
ATOM 711 N N . ASN A 1 85 ? -6.395 9.430 7.090 1.00 84.56 85 ASN A N 1
ATOM 712 C CA . ASN A 1 85 ? -7.434 9.177 8.106 1.00 84.56 85 ASN A CA 1
ATOM 713 C C . ASN A 1 85 ? -7.417 7.736 8.674 1.00 84.56 85 ASN A C 1
ATOM 715 O O . ASN A 1 85 ? -8.368 7.304 9.319 1.00 84.56 85 ASN A O 1
ATOM 719 N N . SER A 1 86 ? -6.370 6.940 8.414 1.00 69.25 86 SER A N 1
ATOM 720 C CA . SER A 1 86 ? -6.224 5.612 9.024 1.00 69.25 86 SER A CA 1
ATOM 721 C C . SER A 1 86 ? -5.999 5.762 10.529 1.00 69.25 86 SER A C 1
ATOM 723 O O . SER A 1 86 ? -4.900 6.102 10.964 1.00 69.25 86 SER A O 1
ATOM 725 N N . GLY A 1 87 ? -7.030 5.478 11.320 1.00 61.91 87 GLY A N 1
ATOM 726 C CA . GLY A 1 87 ? -7.030 5.619 12.776 1.00 61.91 87 GLY A CA 1
ATOM 727 C C . GLY A 1 87 ? -7.973 6.699 13.310 1.00 61.91 87 GLY A C 1
ATOM 728 O O . GLY A 1 87 ? -8.188 6.729 14.521 1.00 61.91 87 GLY A O 1
ATOM 729 N N . GLU A 1 88 ? -8.564 7.520 12.441 1.00 54.81 88 GLU A N 1
ATOM 730 C CA . GLU A 1 88 ? -9.631 8.465 12.778 1.00 54.81 88 GLU A CA 1
ATOM 731 C C . GLU A 1 88 ? -10.971 7.845 12.385 1.00 54.81 88 GLU A C 1
ATOM 733 O O . GLU A 1 88 ? -11.402 8.006 11.255 1.00 54.81 88 GLU A O 1
ATOM 738 N N . ASP A 1 89 ? -11.564 7.049 13.277 1.00 48.78 89 ASP A N 1
ATOM 739 C CA . ASP A 1 89 ? -13.019 6.835 13.351 1.00 48.78 89 ASP A CA 1
ATOM 740 C C . ASP A 1 89 ? -13.342 5.883 14.514 1.00 48.78 89 ASP A C 1
ATOM 742 O O . ASP A 1 89 ? -13.399 4.665 14.341 1.00 48.78 89 ASP A O 1
ATOM 746 N N . SER A 1 90 ? -13.546 6.465 15.703 1.00 45.59 90 SER A N 1
ATOM 747 C CA . SER A 1 90 ? -14.579 6.060 16.673 1.00 45.59 90 SER A CA 1
ATOM 748 C C . SER A 1 90 ? -14.582 6.990 17.899 1.00 45.59 90 SER A C 1
ATOM 750 O O . SER A 1 90 ? -14.297 6.525 18.989 1.00 45.59 90 SER A O 1
ATOM 752 N N . ASP A 1 91 ? -14.828 8.297 17.735 1.00 45.34 91 ASP A N 1
ATOM 753 C CA . ASP A 1 91 ? -15.345 9.162 18.824 1.00 45.34 91 ASP A CA 1
ATOM 754 C C . ASP A 1 91 ? -15.789 10.536 18.288 1.00 45.34 91 ASP A C 1
ATOM 756 O O . ASP A 1 91 ? -15.371 11.610 18.708 1.00 45.34 91 ASP A O 1
ATOM 760 N N . SER A 1 92 ? -16.674 10.516 17.294 1.00 44.88 92 SER A N 1
ATOM 761 C CA . SER A 1 92 ? -17.489 11.685 16.947 1.00 44.88 92 SER A CA 1
ATOM 762 C C . SER A 1 92 ? -18.959 11.296 16.995 1.00 44.88 92 SER A C 1
ATOM 764 O O . SER A 1 92 ? -19.691 11.410 16.013 1.00 44.88 92 SER A O 1
ATOM 766 N N . VAL A 1 93 ? -19.399 10.808 18.158 1.00 44.62 93 VAL A N 1
ATOM 767 C CA . VAL A 1 93 ? -20.807 10.943 18.528 1.00 44.62 93 VAL A CA 1
ATOM 768 C C . VAL A 1 93 ? -20.982 12.392 18.963 1.00 44.62 93 VAL A C 1
ATOM 770 O O . VAL A 1 93 ? -20.433 12.827 19.970 1.00 44.62 93 VAL A O 1
ATOM 773 N N . LYS A 1 94 ? -21.688 13.154 18.129 1.00 46.75 94 LYS A N 1
ATOM 774 C CA . LYS A 1 94 ? -22.173 14.492 18.453 1.00 46.75 94 LYS A CA 1
ATOM 775 C C . LYS A 1 94 ? -23.106 14.374 19.660 1.00 46.75 94 LYS A C 1
ATOM 777 O O . LYS A 1 94 ? -24.125 13.697 19.555 1.00 46.75 94 LYS A O 1
ATOM 782 N N . GLU A 1 95 ? -22.766 15.017 20.768 1.00 39.41 95 GLU A N 1
ATOM 783 C CA . GLU A 1 95 ? -23.765 15.397 21.766 1.00 39.41 95 GLU A CA 1
ATOM 784 C C . GLU A 1 95 ? -24.346 16.751 21.326 1.00 39.41 95 GLU A C 1
ATOM 786 O O . GLU A 1 95 ? -23.645 17.765 21.328 1.00 39.41 95 GLU A O 1
ATOM 791 N N . GLU A 1 96 ? -25.597 16.726 20.856 1.00 41.59 96 GLU A N 1
ATOM 792 C CA . GLU A 1 96 ? -26.519 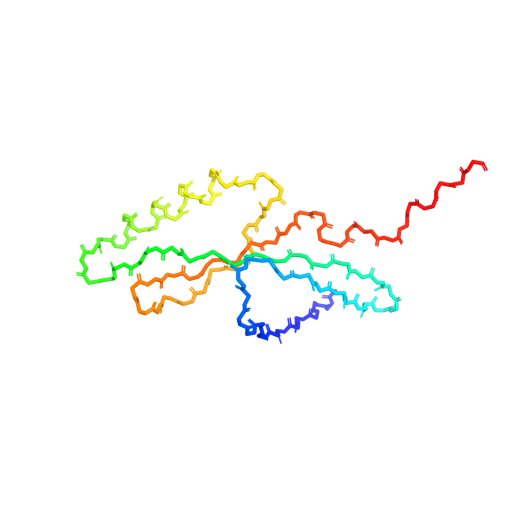17.875 20.847 1.00 41.59 96 GLU A CA 1
ATOM 793 C C . GLU A 1 96 ? -27.419 17.804 22.084 1.00 41.59 96 GLU A C 1
ATOM 795 O O . GLU A 1 96 ? -27.827 16.674 22.447 1.00 41.59 96 GLU A O 1
#

Foldseek 3Di:
DDDDDDDDDDPDDPFKDWDWDADPNDTWIKMKTKDKDFADPPPDDPVVVVVVVVVCQVPDDPQWHWDDWADDDDRITITMIIGPCGGPDDPPPDDD

Secondary structure (DSSP, 8-state):
-PPP---------SSEEEEEEEETTEEEEEEEEEEEEE--TTTS-HHHHHHHHHHHHHTS-TTEEEEEE---BTTEEEEEEEETTTT--S------